Protein AF-A0A8D8LR93-F1 (afdb_monomer)

Structure (mmCIF, N/CA/C/O backbone):
data_AF-A0A8D8LR93-F1
#
_entry.id   AF-A0A8D8LR93-F1
#
loop_
_atom_site.group_PDB
_atom_site.id
_atom_site.type_symbol
_atom_site.label_atom_id
_atom_site.label_alt_id
_atom_site.label_comp_id
_atom_site.label_asym_id
_atom_site.label_entity_id
_atom_site.label_seq_id
_atom_site.pdbx_PDB_ins_code
_atom_site.Cartn_x
_atom_site.Cartn_y
_atom_site.Cartn_z
_atom_site.occupancy
_atom_site.B_iso_or_equiv
_atom_site.auth_seq_id
_atom_site.auth_comp_id
_atom_site.auth_asym_id
_atom_site.auth_atom_id
_atom_site.pdbx_PDB_model_num
ATOM 1 N N . LYS A 1 1 ? 0.379 -19.363 -16.516 1.00 36.34 1 LYS A N 1
ATOM 2 C CA . LYS A 1 1 ? 1.164 -18.806 -15.379 1.00 36.34 1 LYS A CA 1
ATOM 3 C C . LYS A 1 1 ? 1.778 -17.480 -15.840 1.00 36.34 1 LYS A C 1
ATOM 5 O O . LYS A 1 1 ? 2.860 -17.508 -16.392 1.00 36.34 1 LYS A O 1
ATOM 10 N N . ASN A 1 2 ? 1.104 -16.335 -15.688 1.00 34.84 2 ASN A N 1
ATOM 11 C CA . ASN A 1 2 ? 1.728 -15.045 -16.016 1.00 34.84 2 ASN A CA 1
ATOM 12 C C . ASN A 1 2 ? 1.715 -14.163 -14.771 1.00 34.84 2 ASN A C 1
ATOM 14 O O . ASN A 1 2 ? 0.734 -13.506 -14.443 1.00 34.84 2 ASN A O 1
ATOM 18 N N . SER A 1 3 ? 2.779 -14.277 -13.986 1.00 40.44 3 SER A N 1
ATOM 19 C CA . SER A 1 3 ? 2.974 -13.502 -12.768 1.00 40.44 3 SER A CA 1
ATOM 20 C C . SER A 1 3 ? 4.314 -12.801 -12.912 1.00 40.44 3 SER A C 1
ATOM 22 O O . SER A 1 3 ? 5.272 -13.151 -12.231 1.00 40.44 3 SER A O 1
ATOM 24 N N . VAL A 1 4 ? 4.384 -11.858 -13.853 1.00 47.53 4 VAL A N 1
ATOM 25 C CA . VAL A 1 4 ? 5.566 -11.021 -14.050 1.00 47.53 4 VAL A CA 1
ATOM 26 C C . VAL A 1 4 ? 5.677 -10.121 -12.821 1.00 47.53 4 VAL A C 1
ATOM 28 O O . VAL A 1 4 ? 4.959 -9.129 -12.698 1.00 47.53 4 VAL A O 1
ATOM 31 N N . LYS A 1 5 ? 6.528 -10.503 -11.863 1.00 53.22 5 LYS A N 1
ATOM 32 C CA . LYS A 1 5 ? 6.974 -9.595 -10.804 1.00 53.22 5 LYS A CA 1
ATOM 33 C C . LYS A 1 5 ? 7.738 -8.474 -11.504 1.00 53.22 5 LYS A C 1
ATOM 35 O O . LYS A 1 5 ? 8.877 -8.677 -11.901 1.00 53.22 5 LYS A O 1
ATOM 40 N N . GLN A 1 6 ? 7.098 -7.328 -11.701 1.00 61.91 6 GLN A N 1
ATOM 41 C CA . GLN A 1 6 ? 7.791 -6.130 -12.159 1.00 61.91 6 GLN A CA 1
ATOM 42 C C . GLN A 1 6 ? 8.061 -5.224 -10.964 1.00 61.91 6 GLN A C 1
ATOM 44 O O . GLN A 1 6 ? 7.173 -5.003 -10.132 1.00 61.91 6 GLN A O 1
ATOM 49 N N . VAL A 1 7 ? 9.295 -4.727 -10.903 1.00 63.25 7 VAL A N 1
ATOM 50 C CA . VAL A 1 7 ? 9.712 -3.639 -10.021 1.00 63.25 7 VAL A CA 1
ATOM 51 C C . VAL A 1 7 ? 9.865 -2.403 -10.895 1.00 63.25 7 VAL A C 1
ATOM 53 O O . VAL A 1 7 ? 10.590 -2.442 -11.885 1.00 63.25 7 VAL A O 1
ATOM 56 N N . LYS A 1 8 ? 9.150 -1.323 -10.571 1.00 66.44 8 LYS A N 1
ATOM 57 C CA . LYS A 1 8 ? 9.207 -0.070 -11.338 1.00 66.44 8 LYS A CA 1
ATOM 58 C C . LYS A 1 8 ? 9.495 1.110 -10.419 1.00 66.44 8 LYS A C 1
ATOM 60 O O . LYS A 1 8 ? 8.866 1.247 -9.367 1.00 66.44 8 LYS A O 1
ATOM 65 N N . TYR A 1 9 ? 10.390 1.973 -10.887 1.00 73.38 9 TYR A N 1
ATOM 66 C CA . TYR A 1 9 ? 10.708 3.268 -10.300 1.00 73.38 9 TYR A CA 1
ATOM 67 C C . TYR A 1 9 ? 10.239 4.360 -11.256 1.00 73.38 9 TYR A C 1
ATOM 69 O O . TYR A 1 9 ? 10.541 4.328 -12.447 1.00 73.38 9 TYR A O 1
ATOM 77 N N . SER A 1 10 ? 9.446 5.304 -10.761 1.00 74.38 10 SER A N 1
ATOM 78 C CA . SER A 1 10 ? 9.031 6.469 -11.544 1.00 74.38 10 SER A CA 1
ATOM 79 C C . SER A 1 10 ? 8.648 7.612 -10.608 1.00 74.38 10 SER A C 1
ATOM 81 O O . SER A 1 10 ? 8.107 7.339 -9.540 1.00 74.38 10 SER A O 1
ATOM 83 N N . PRO A 1 11 ? 8.854 8.889 -10.969 1.00 73.94 11 PRO A N 1
ATOM 84 C CA . PRO A 1 11 ? 8.382 10.007 -10.153 1.00 73.94 11 PRO A CA 1
ATOM 85 C C . PRO A 1 11 ? 6.860 9.972 -9.942 1.00 73.94 11 PRO A C 1
ATOM 87 O O . PRO A 1 11 ? 6.369 10.231 -8.842 1.00 73.94 11 PRO A O 1
ATOM 90 N N . ARG A 1 12 ? 6.104 9.582 -10.975 1.00 74.31 12 ARG A N 1
ATOM 91 C CA . ARG A 1 12 ? 4.643 9.486 -10.936 1.00 74.31 12 ARG A CA 1
ATOM 92 C C . ARG A 1 12 ? 4.181 8.253 -11.695 1.00 74.31 12 ARG A C 1
ATOM 94 O O . ARG A 1 12 ? 4.507 8.096 -12.865 1.00 74.31 12 ARG A O 1
ATOM 101 N N . ASP A 1 13 ? 3.376 7.411 -11.058 1.00 73.19 13 ASP A N 1
ATOM 102 C CA . ASP A 1 13 ? 2.850 6.204 -11.701 1.00 73.19 13 ASP A CA 1
ATOM 103 C C . ASP A 1 13 ? 1.322 6.165 -11.587 1.00 73.19 13 ASP A C 1
ATOM 105 O O . ASP A 1 13 ? 0.737 6.240 -10.502 1.00 73.19 13 ASP A O 1
ATOM 109 N N . THR A 1 14 ? 0.667 6.079 -12.745 1.00 74.88 14 THR A N 1
ATOM 110 C CA . THR A 1 14 ? -0.788 5.943 -12.860 1.00 74.88 14 THR A CA 1
ATOM 111 C C . THR A 1 14 ? -1.084 4.642 -13.565 1.00 74.88 14 THR A C 1
ATOM 113 O O . THR A 1 14 ? -0.603 4.436 -14.676 1.00 74.88 14 THR A O 1
ATOM 116 N N . ARG A 1 15 ? -1.875 3.760 -12.945 1.00 66.31 15 ARG A N 1
ATOM 117 C CA . ARG A 1 15 ? -2.244 2.493 -13.588 1.00 66.31 15 ARG A CA 1
ATOM 118 C C . ARG A 1 15 ? -3.678 2.064 -13.336 1.00 66.31 15 ARG A C 1
ATOM 120 O O . ARG A 1 15 ? -4.286 2.393 -12.315 1.00 66.31 15 ARG A O 1
ATOM 127 N N . GLN A 1 16 ? -4.177 1.274 -14.277 1.00 68.38 16 GLN A N 1
ATOM 128 C CA . GLN A 1 16 ? -5.475 0.616 -14.225 1.00 68.38 16 GLN A CA 1
ATOM 129 C C . GLN A 1 16 ? -5.271 -0.906 -14.278 1.00 68.38 16 GLN A C 1
ATOM 131 O O . GLN A 1 16 ? -4.317 -1.372 -14.897 1.00 68.38 16 GLN A O 1
ATOM 136 N N . ASN A 1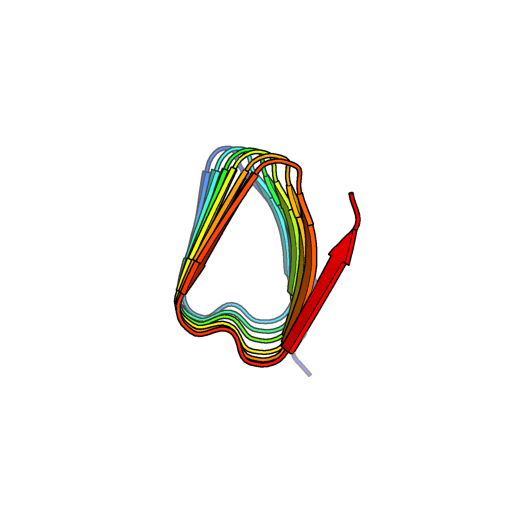 17 ? -6.139 -1.671 -13.613 1.00 67.56 17 ASN A N 1
ATOM 137 C CA . ASN A 1 17 ? -6.242 -3.136 -13.732 1.00 67.56 17 ASN A CA 1
ATOM 138 C C . ASN A 1 17 ? -4.919 -3.895 -13.500 1.00 67.56 17 ASN A C 1
ATOM 140 O O . ASN A 1 17 ? -4.473 -4.690 -14.322 1.00 67.56 17 ASN A O 1
ATOM 144 N N . CYS A 1 18 ? -4.266 -3.649 -12.363 1.00 63.78 18 CYS A N 1
ATOM 145 C CA . CYS A 1 18 ? -2.951 -4.228 -12.066 1.00 63.78 18 CYS A CA 1
ATOM 146 C C . CYS A 1 18 ? -3.020 -5.445 -11.136 1.00 63.78 18 CYS A C 1
ATOM 148 O O . CYS A 1 18 ? -3.629 -5.393 -10.063 1.00 63.78 18 CYS A O 1
ATOM 150 N N . VAL A 1 19 ? -2.278 -6.499 -11.481 1.00 63.88 19 VAL A N 1
ATOM 151 C CA . VAL A 1 19 ? -2.174 -7.739 -10.700 1.00 63.88 19 VAL A CA 1
ATOM 152 C C . VAL A 1 19 ? -0.705 -7.989 -10.340 1.00 63.88 19 VAL A C 1
ATOM 154 O O . VAL A 1 19 ? 0.123 -8.087 -11.236 1.00 63.88 19 VAL A O 1
ATOM 157 N N . LYS A 1 20 ? -0.387 -8.108 -9.039 1.00 64.50 20 LYS A N 1
ATOM 158 C CA . LYS A 1 20 ? 0.941 -8.503 -8.505 1.00 64.50 20 LYS A CA 1
ATOM 159 C C . LYS A 1 20 ? 2.134 -7.650 -8.966 1.00 64.50 20 LYS A C 1
ATOM 161 O O . LYS A 1 20 ? 2.836 -8.001 -9.907 1.00 64.50 20 LYS A O 1
ATOM 166 N N . GLN A 1 21 ? 2.409 -6.564 -8.245 1.00 68.62 21 GLN A N 1
ATOM 167 C CA . GLN A 1 21 ? 3.508 -5.627 -8.534 1.00 68.62 21 GLN A CA 1
ATOM 168 C C . GLN A 1 21 ? 4.178 -5.139 -7.239 1.00 68.62 21 GLN A C 1
ATOM 170 O O . GLN A 1 21 ? 3.532 -5.134 -6.184 1.00 68.62 21 GLN A O 1
ATOM 175 N N . VAL A 1 22 ? 5.438 -4.702 -7.343 1.00 69.81 22 VAL A N 1
ATOM 176 C CA . VAL A 1 22 ? 6.142 -3.930 -6.304 1.00 69.81 22 VAL A CA 1
ATOM 177 C C . VAL A 1 22 ? 6.634 -2.627 -6.913 1.00 69.81 22 VAL A C 1
ATOM 179 O O . VAL A 1 22 ? 7.253 -2.642 -7.972 1.00 69.81 22 VAL A O 1
ATOM 182 N N . GLU A 1 23 ? 6.336 -1.485 -6.297 1.00 68.62 23 GLU A N 1
ATOM 183 C CA . GLU A 1 23 ? 6.635 -0.195 -6.92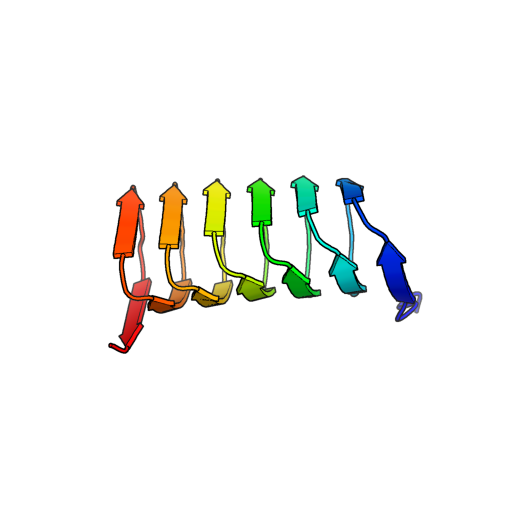7 1.00 68.62 23 GLU A CA 1
ATOM 184 C C . GLU A 1 23 ? 7.007 0.903 -5.952 1.00 68.62 23 GLU A C 1
ATOM 186 O O . GLU A 1 23 ? 6.455 1.015 -4.852 1.00 68.62 23 GLU A O 1
ATOM 191 N N . TYR A 1 24 ? 7.853 1.789 -6.468 1.00 75.62 24 TYR A N 1
ATOM 192 C CA . TYR A 1 24 ? 8.372 2.954 -5.782 1.00 75.62 24 TYR A CA 1
ATOM 193 C C . TYR A 1 24 ? 8.086 4.186 -6.644 1.00 75.62 24 TYR A C 1
ATOM 195 O O . TYR A 1 24 ? 8.501 4.260 -7.803 1.00 75.62 24 TYR A O 1
ATOM 203 N N . SER A 1 25 ? 7.332 5.144 -6.105 1.00 73.50 25 SER A N 1
ATOM 204 C CA . SER A 1 25 ? 7.132 6.438 -6.767 1.00 73.50 25 SER A CA 1
ATOM 205 C C . SER A 1 25 ? 6.949 7.565 -5.766 1.00 73.50 25 SER A C 1
ATOM 207 O O . SER A 1 25 ? 6.620 7.318 -4.610 1.00 73.50 25 SER A O 1
ATOM 209 N N . GLN A 1 26 ? 7.123 8.818 -6.191 1.00 76.25 26 GLN A N 1
ATOM 210 C CA . GLN A 1 26 ? 6.766 9.947 -5.328 1.00 76.25 26 GLN A CA 1
ATOM 211 C C . GLN A 1 26 ? 5.240 10.092 -5.203 1.00 76.25 26 GLN A C 1
ATOM 213 O O . GLN A 1 26 ? 4.720 10.469 -4.147 1.00 76.25 26 GLN A O 1
ATOM 218 N N . ARG A 1 27 ? 4.511 9.765 -6.279 1.00 74.75 27 ARG A N 1
ATOM 219 C CA . ARG A 1 27 ? 3.049 9.815 -6.328 1.00 74.75 27 ARG A CA 1
ATOM 220 C C . ARG A 1 27 ? 2.450 8.649 -7.112 1.00 74.75 27 ARG A C 1
ATOM 222 O O . ARG A 1 27 ? 2.664 8.535 -8.320 1.00 74.75 27 ARG A O 1
ATOM 229 N N . HIS A 1 28 ? 1.575 7.894 -6.450 1.00 74.25 28 HIS A N 1
ATOM 230 C CA . HIS A 1 28 ? 0.796 6.812 -7.055 1.00 74.25 28 HIS A CA 1
ATOM 231 C C . HIS A 1 28 ? -0.684 7.174 -7.210 1.00 74.25 28 HIS A C 1
ATOM 233 O O . HIS A 1 28 ? -1.311 7.761 -6.325 1.00 74.25 28 HIS A O 1
ATOM 239 N N . THR A 1 29 ? -1.277 6.801 -8.346 1.00 75.81 29 THR A N 1
ATOM 240 C CA . THR A 1 29 ? -2.735 6.838 -8.540 1.00 75.81 29 THR A CA 1
ATOM 241 C C . THR A 1 29 ? -3.221 5.571 -9.231 1.00 75.81 29 THR A C 1
ATOM 243 O O . THR A 1 29 ? -2.714 5.217 -10.295 1.00 75.81 29 THR A O 1
ATOM 246 N N . ARG A 1 30 ? -4.196 4.856 -8.647 1.00 67.94 30 ARG A N 1
ATOM 247 C CA . ARG A 1 30 ? -4.691 3.595 -9.237 1.00 67.94 30 ARG A CA 1
ATOM 248 C C . ARG A 1 30 ? -6.177 3.344 -9.146 1.00 67.94 30 ARG A C 1
ATOM 250 O O . ARG A 1 30 ? -6.831 3.695 -8.168 1.00 67.94 30 ARG A O 1
ATOM 257 N N . LYS A 1 31 ? -6.656 2.607 -10.147 1.00 69.38 31 LYS A N 1
ATOM 258 C CA . LYS A 1 31 ? -7.998 2.026 -10.206 1.00 69.38 31 LYS A CA 1
ATOM 259 C C . LYS A 1 31 ? -7.888 0.514 -10.409 1.00 69.38 31 LYS A C 1
ATOM 261 O O . LYS A 1 31 ? -7.115 0.083 -11.262 1.00 69.38 31 LYS A O 1
ATOM 266 N N . ASN A 1 32 ? -8.651 -0.266 -9.642 1.00 67.38 32 ASN A N 1
ATOM 267 C CA . ASN A 1 32 ? -8.786 -1.725 -9.760 1.00 67.38 32 ASN A CA 1
ATOM 268 C C . ASN A 1 32 ? -7.441 -2.472 -9.633 1.00 67.38 32 ASN A C 1
ATOM 270 O O . ASN A 1 32 ? -6.730 -2.701 -10.611 1.00 67.38 32 ASN A O 1
ATOM 274 N N . SER A 1 33 ? -7.039 -2.836 -8.412 1.00 65.19 33 SER A N 1
ATOM 275 C CA . SER A 1 33 ? -5.750 -3.513 -8.168 1.00 65.19 33 SER A CA 1
ATOM 276 C C . SER A 1 33 ? -5.861 -4.727 -7.245 1.00 65.19 33 SER A C 1
ATOM 278 O O . SER A 1 33 ? -6.587 -4.701 -6.250 1.00 65.19 33 SER A O 1
ATOM 280 N N . VAL A 1 34 ? -5.085 -5.777 -7.547 1.00 64.50 34 VAL A N 1
ATOM 281 C CA . VAL A 1 34 ? -5.083 -7.059 -6.819 1.00 64.50 34 VAL A CA 1
ATOM 282 C C . VAL A 1 34 ? -3.658 -7.441 -6.385 1.00 64.50 34 VAL A C 1
ATOM 284 O O . VAL A 1 34 ? -2.777 -7.585 -7.233 1.00 64.50 34 VAL A O 1
ATOM 287 N N . LYS A 1 35 ? -3.442 -7.642 -5.070 1.00 65.69 35 LYS A N 1
ATOM 288 C CA . LYS A 1 35 ? -2.183 -8.093 -4.419 1.00 65.69 35 LYS A CA 1
ATOM 289 C C . LYS A 1 35 ? -0.930 -7.270 -4.757 1.00 65.69 35 LYS A C 1
ATOM 291 O O . LYS A 1 35 ? -0.237 -7.631 -5.697 1.00 65.69 35 LYS A O 1
ATOM 296 N N . GLN A 1 36 ? -0.589 -6.215 -4.008 1.00 69.06 36 GLN A N 1
ATOM 297 C CA . GLN A 1 36 ? 0.656 -5.446 -4.245 1.00 69.06 36 GLN A CA 1
ATOM 298 C C . GLN A 1 36 ? 1.314 -4.921 -2.958 1.00 69.06 36 GLN A C 1
ATOM 300 O O . GLN A 1 36 ? 0.659 -4.846 -1.915 1.00 69.06 36 GLN A O 1
ATOM 305 N N . VAL A 1 37 ? 2.605 -4.577 -3.070 1.00 70.06 37 VAL A N 1
ATOM 306 C CA . VAL A 1 37 ? 3.431 -3.945 -2.022 1.00 70.06 37 VAL A CA 1
ATOM 307 C C . VAL A 1 37 ? 4.030 -2.657 -2.569 1.00 70.06 37 VAL A C 1
ATOM 309 O O . VAL A 1 37 ? 4.589 -2.677 -3.666 1.00 70.06 37 VAL A O 1
ATOM 312 N N . LYS A 1 38 ? 3.906 -1.536 -1.854 1.00 69.19 38 LYS A N 1
ATOM 313 C CA . LYS A 1 38 ? 4.305 -0.236 -2.408 1.00 69.19 38 LYS A CA 1
ATOM 314 C C . LYS A 1 38 ? 4.808 0.780 -1.401 1.00 69.19 38 LYS A C 1
ATOM 316 O O . LYS A 1 38 ? 4.400 0.780 -0.241 1.00 69.19 38 LYS A O 1
ATOM 321 N N . TYR A 1 39 ? 5.608 1.697 -1.940 1.00 75.75 39 TYR A N 1
ATOM 322 C CA . TYR A 1 39 ? 6.222 2.798 -1.217 1.00 75.75 39 TYR A CA 1
ATOM 323 C C . TYR A 1 39 ? 6.036 4.102 -2.003 1.00 75.75 39 TYR A C 1
ATOM 325 O O . TYR A 1 39 ? 6.523 4.233 -3.130 1.00 75.75 39 TYR A O 1
ATOM 333 N N . SER A 1 40 ? 5.312 5.064 -1.424 1.00 75.31 40 SER A N 1
ATOM 334 C CA . SER A 1 40 ? 5.223 6.420 -1.983 1.00 75.31 40 SER A CA 1
ATOM 335 C C . SER A 1 40 ? 4.806 7.477 -0.968 1.00 75.31 40 SER A C 1
ATOM 337 O O . SER A 1 40 ? 3.842 7.247 -0.250 1.00 75.31 40 SER A O 1
ATOM 339 N N . PRO A 1 41 ? 5.396 8.684 -0.971 1.00 76.94 41 PRO A N 1
ATOM 340 C CA . PRO A 1 41 ? 4.936 9.820 -0.172 1.00 76.94 41 PRO A CA 1
ATOM 341 C C . PRO A 1 41 ? 3.432 10.114 -0.300 1.00 76.94 41 PRO A C 1
ATOM 343 O O . PRO A 1 41 ? 2.777 10.370 0.711 1.00 76.94 41 PRO A O 1
ATOM 346 N N . ARG A 1 42 ? 2.860 10.044 -1.512 1.00 76.44 42 ARG A N 1
ATOM 347 C CA . ARG A 1 42 ? 1.414 10.208 -1.751 1.00 76.44 42 ARG A CA 1
ATOM 348 C C . ARG A 1 42 ? 0.821 9.063 -2.562 1.00 76.44 42 ARG A C 1
ATOM 350 O O . ARG A 1 42 ? 1.2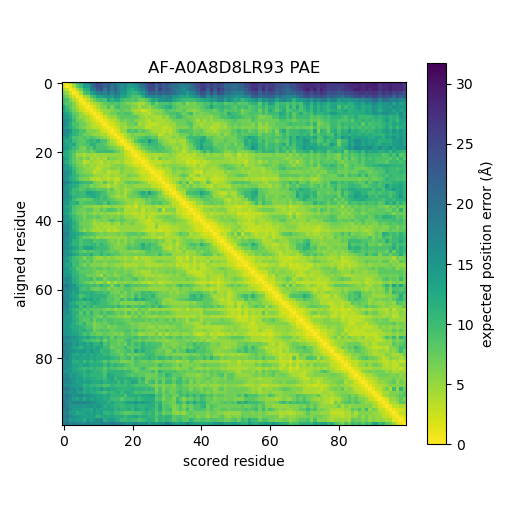51 8.830 -3.690 1.00 76.44 42 ARG A O 1
ATOM 357 N N . ASP A 1 43 ? -0.260 8.473 -2.059 1.00 76.31 43 ASP A N 1
ATOM 358 C CA . ASP A 1 43 ? -1.034 7.461 -2.787 1.00 76.31 43 ASP A CA 1
ATOM 359 C C . ASP A 1 43 ? -2.537 7.759 -2.802 1.00 76.31 43 ASP A C 1
ATOM 361 O O . ASP A 1 43 ? -3.126 8.219 -1.821 1.00 76.31 43 ASP A O 1
ATOM 365 N N . THR A 1 44 ? -3.176 7.503 -3.943 1.00 78.00 44 THR A N 1
ATOM 366 C CA . THR A 1 44 ? -4.628 7.633 -4.111 1.00 78.00 44 THR A CA 1
ATOM 367 C C . THR A 1 44 ? -5.185 6.453 -4.889 1.00 78.00 44 THR A C 1
ATOM 369 O O . THR A 1 44 ? -4.749 6.202 -6.016 1.00 78.00 44 THR A O 1
ATOM 372 N N . ARG A 1 45 ? -6.167 5.728 -4.328 1.00 68.31 45 ARG A N 1
ATOM 373 C CA . ARG A 1 45 ? -6.717 4.539 -5.005 1.00 68.31 45 ARG A CA 1
ATOM 374 C C . ARG A 1 45 ? -8.207 4.308 -4.880 1.00 68.31 45 ARG A C 1
ATOM 376 O O . ARG A 1 45 ? -8.857 4.707 -3.918 1.00 68.31 45 ARG A O 1
ATOM 383 N N . GLN A 1 46 ? -8.697 3.549 -5.853 1.00 73.12 46 GLN A N 1
ATOM 384 C CA . GLN A 1 46 ? -10.065 3.071 -5.945 1.00 73.12 46 GLN A CA 1
ATOM 385 C C . GLN A 1 46 ? -10.088 1.561 -6.229 1.00 73.12 46 GLN A C 1
ATOM 387 O O . GLN A 1 46 ? -9.339 1.088 -7.087 1.00 73.12 46 GLN A O 1
ATOM 392 N N . ASN A 1 47 ? -10.956 0.821 -5.531 1.00 72.75 47 ASN A N 1
ATOM 393 C CA . ASN A 1 47 ? -11.236 -0.609 -5.732 1.00 72.75 47 ASN A CA 1
ATOM 394 C C . ASN A 1 47 ? -9.984 -1.505 -5.604 1.00 72.75 47 ASN A C 1
ATOM 396 O O . ASN A 1 47 ? -9.384 -1.930 -6.594 1.00 72.75 47 ASN A O 1
ATOM 400 N N . CYS A 1 48 ? -9.555 -1.790 -4.371 1.00 67.06 48 CYS A N 1
ATOM 401 C CA . CYS A 1 48 ? -8.327 -2.554 -4.103 1.00 67.06 48 CYS A CA 1
ATOM 402 C C . CYS A 1 48 ? -8.563 -3.832 -3.280 1.00 67.06 48 CYS A C 1
ATOM 404 O O . CYS A 1 48 ? -9.211 -3.817 -2.230 1.00 67.06 48 CYS A O 1
ATOM 406 N N . VAL A 1 49 ? -7.936 -4.937 -3.700 1.00 66.25 49 VAL A N 1
ATOM 407 C CA . VAL A 1 49 ? -8.033 -6.252 -3.045 1.00 66.25 49 VAL A CA 1
ATOM 408 C C . VAL A 1 49 ? -6.642 -6.736 -2.618 1.00 66.25 49 VAL A C 1
ATOM 410 O O . VAL A 1 49 ? -5.796 -7.000 -3.472 1.00 66.25 49 VAL A O 1
ATOM 413 N N . LYS A 1 50 ? -6.421 -6.892 -1.298 1.00 69.00 50 LYS A N 1
ATOM 414 C CA . LYS A 1 50 ? -5.178 -7.383 -0.647 1.00 69.00 50 LYS A CA 1
ATOM 415 C C . LYS A 1 50 ? -3.945 -6.513 -0.932 1.00 69.00 50 LYS A C 1
ATOM 417 O O . LYS A 1 50 ? -3.384 -6.619 -2.013 1.00 69.00 50 LYS A O 1
ATOM 422 N N . GLN A 1 51 ? -3.510 -5.661 -0.003 1.00 70.56 51 GLN A N 1
ATOM 423 C CA . GLN A 1 51 ? -2.379 -4.736 -0.228 1.00 70.56 51 GLN A CA 1
ATOM 424 C C . GLN A 1 51 ? -1.544 -4.501 1.041 1.00 70.56 51 GLN A C 1
ATOM 426 O O . GLN A 1 51 ? -2.107 -4.523 2.135 1.00 70.56 51 GLN A O 1
ATOM 431 N N . VAL A 1 52 ? -0.244 -4.232 0.866 1.00 73.56 52 VAL A N 1
ATOM 432 C CA . VAL A 1 52 ? 0.663 -3.711 1.908 1.00 73.56 52 VAL A CA 1
ATOM 433 C C . VAL A 1 52 ? 1.255 -2.389 1.434 1.00 73.56 52 VAL A C 1
ATOM 435 O O . VAL A 1 52 ? 1.717 -2.302 0.294 1.00 73.56 52 VAL A O 1
ATOM 438 N N . GLU A 1 53 ? 1.233 -1.354 2.273 1.00 70.31 53 GLU A N 1
ATOM 439 C CA . GLU A 1 53 ? 1.674 -0.031 1.835 1.00 70.31 53 GLU A CA 1
ATOM 440 C C . GLU A 1 53 ? 2.320 0.853 2.894 1.00 70.31 53 GLU A C 1
ATOM 442 O O . GLU A 1 53 ? 1.891 0.895 4.045 1.00 70.31 53 GLU A O 1
ATOM 447 N N . TYR A 1 54 ? 3.287 1.637 2.418 1.00 78.69 54 TYR A N 1
ATOM 448 C CA . TYR A 1 54 ? 4.013 2.653 3.155 1.00 78.69 54 TYR A CA 1
ATOM 449 C C . TYR A 1 54 ? 3.897 3.999 2.426 1.00 78.69 54 TYR A C 1
ATOM 451 O O . TYR A 1 54 ? 4.368 4.154 1.293 1.00 78.69 54 TYR A O 1
ATOM 459 N N . SER A 1 55 ? 3.256 4.982 3.063 1.00 75.06 55 SER A N 1
ATOM 460 C CA . SER A 1 55 ? 3.069 6.319 2.483 1.00 75.06 55 SER A CA 1
ATOM 461 C C . SER A 1 55 ? 3.005 7.417 3.531 1.00 75.06 55 SER A C 1
ATOM 463 O O . SER A 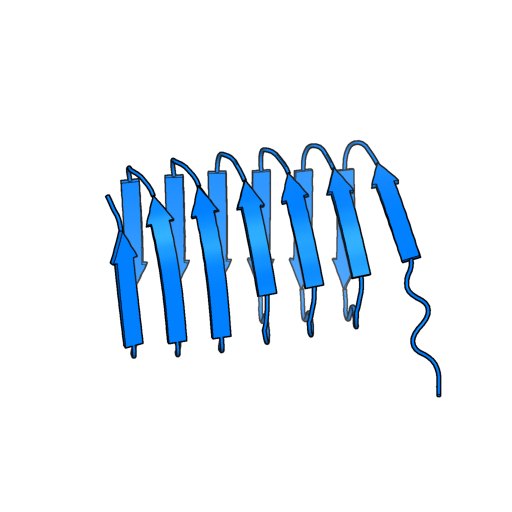1 55 ? 2.579 7.144 4.639 1.00 75.06 55 SER A O 1
ATOM 465 N N . GLN A 1 56 ? 3.329 8.671 3.200 1.00 78.88 56 GLN A N 1
ATOM 466 C CA . GLN A 1 56 ? 3.125 9.776 4.152 1.00 78.88 56 GLN A CA 1
ATOM 467 C C . GLN A 1 56 ? 1.661 10.236 4.216 1.00 78.88 56 GLN A C 1
ATOM 469 O O . GLN A 1 56 ? 1.138 10.584 5.277 1.00 78.88 56 GLN A O 1
ATOM 474 N N . ARG A 1 57 ? 1.004 10.271 3.053 1.00 77.31 57 ARG A N 1
ATOM 475 C CA . ARG A 1 57 ? -0.397 10.659 2.907 1.00 77.31 57 ARG A CA 1
ATOM 476 C C . ARG A 1 57 ? -1.107 9.733 1.949 1.00 77.31 57 ARG A C 1
ATOM 478 O O . ARG A 1 57 ? -0.592 9.401 0.881 1.00 77.31 57 ARG A O 1
ATOM 485 N N . HIS A 1 58 ? -2.352 9.445 2.289 1.00 74.38 58 HIS A N 1
ATOM 486 C CA . HIS A 1 58 ? -3.110 8.471 1.551 1.00 74.38 58 HIS A CA 1
ATOM 487 C C . HIS A 1 58 ? -4.600 8.776 1.476 1.00 74.38 58 HIS A C 1
ATOM 489 O O . HIS A 1 58 ? -5.176 9.370 2.386 1.00 74.38 58 HIS A O 1
ATOM 495 N N . THR A 1 59 ? -5.217 8.357 0.375 1.00 78.12 59 THR A N 1
ATOM 496 C CA . THR A 1 59 ? -6.661 8.471 0.174 1.00 78.12 59 THR A CA 1
ATOM 497 C C . THR A 1 59 ? -7.200 7.251 -0.563 1.00 78.12 59 THR A C 1
ATOM 499 O O . THR A 1 59 ? -6.707 6.915 -1.645 1.00 78.12 59 THR A O 1
ATOM 502 N N . ARG A 1 60 ? -8.231 6.589 -0.019 1.00 69.62 60 ARG A N 1
ATOM 503 C CA . ARG A 1 60 ? -8.813 5.389 -0.645 1.00 69.62 60 ARG A CA 1
ATOM 504 C C . ARG A 1 60 ? -10.329 5.287 -0.617 1.00 69.62 60 ARG A C 1
ATOM 506 O O . ARG A 1 60 ? -10.981 5.690 0.338 1.00 69.62 60 ARG A O 1
ATOM 513 N N . LYS A 1 61 ? -10.853 4.636 -1.661 1.00 74.44 61 LYS A N 1
ATOM 514 C CA . LYS A 1 61 ? -12.255 4.221 -1.792 1.00 74.44 61 LYS A CA 1
ATOM 515 C C . LYS A 1 61 ? -12.351 2.732 -2.143 1.00 74.44 61 LYS A C 1
ATOM 517 O O . LYS A 1 61 ? -11.662 2.286 -3.062 1.00 74.44 61 LYS A O 1
ATOM 522 N N . ASN A 1 62 ? -13.220 1.993 -1.451 1.00 73.44 62 ASN A N 1
ATOM 523 C CA . ASN A 1 62 ? -13.570 0.583 -1.681 1.00 73.44 62 ASN A CA 1
ATOM 524 C C . ASN A 1 62 ? -12.374 -0.389 -1.563 1.00 73.44 62 ASN A C 1
ATOM 526 O O . ASN A 1 62 ? -11.636 -0.624 -2.526 1.00 73.44 62 ASN A O 1
ATOM 530 N N . SER A 1 63 ? -12.156 -0.965 -0.376 1.00 70.38 63 SER A N 1
ATOM 531 C CA . SER A 1 63 ? -10.999 -1.834 -0.084 1.00 70.38 63 SER A CA 1
ATOM 532 C C . SER A 1 63 ? -11.348 -3.068 0.759 1.00 70.38 63 SER A C 1
ATOM 534 O O . SER A 1 63 ? -12.073 -2.969 1.737 1.00 70.38 63 SER A O 1
ATOM 536 N N . VAL A 1 64 ? -10.801 -4.248 0.42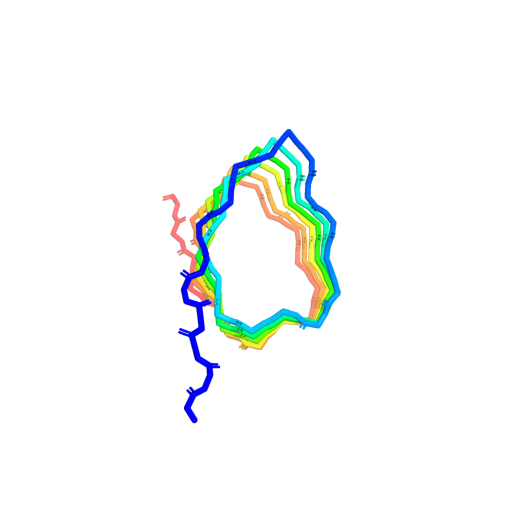9 1.00 67.81 64 VAL A N 1
ATOM 537 C CA . VAL A 1 64 ? -11.258 -5.515 1.059 1.00 67.81 64 VAL A CA 1
ATOM 538 C C . VAL A 1 64 ? -10.328 -6.071 2.154 1.00 67.81 64 VAL A C 1
ATOM 540 O O . VAL A 1 64 ? -10.818 -6.569 3.162 1.00 67.81 64 VAL A O 1
ATOM 543 N N . LYS A 1 65 ? -8.997 -6.023 1.990 1.00 71.06 65 LYS A N 1
ATOM 544 C CA . LYS A 1 65 ? -8.002 -6.553 2.960 1.00 71.06 65 LYS A CA 1
ATOM 545 C C . LYS A 1 65 ? -6.695 -5.772 2.860 1.00 71.06 65 LYS A C 1
ATOM 547 O O . LYS A 1 65 ? -6.130 -5.783 1.765 1.00 71.06 65 LYS A O 1
ATOM 552 N N . GLN A 1 66 ? -6.216 -5.105 3.914 1.00 69.56 66 GLN A N 1
ATOM 553 C CA . GLN A 1 66 ? -5.009 -4.257 3.823 1.00 69.56 66 GLN A CA 1
ATOM 554 C C . GLN A 1 66 ? -4.179 -4.177 5.113 1.00 69.56 66 GLN A C 1
ATOM 556 O O . GLN A 1 66 ? -4.732 -4.279 6.204 1.00 69.56 66 GLN A O 1
ATOM 561 N N . VAL A 1 67 ? -2.868 -3.960 4.951 1.00 75.19 67 VAL A N 1
ATOM 562 C CA . VAL A 1 67 ? -1.918 -3.553 6.004 1.00 75.19 67 VAL A CA 1
ATOM 563 C C . VAL A 1 67 ? -1.265 -2.240 5.575 1.00 75.19 67 VAL A C 1
ATOM 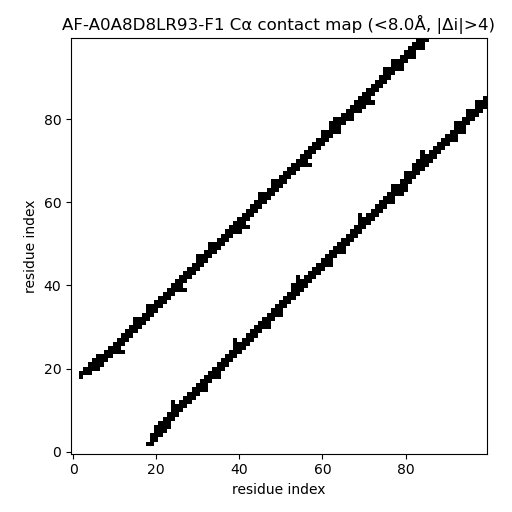565 O O . VAL A 1 67 ? -0.819 -2.138 4.427 1.00 75.19 67 VAL A O 1
ATOM 568 N N . LYS A 1 68 ? -1.218 -1.231 6.448 1.00 70.75 68 LYS A N 1
ATOM 569 C CA . LYS A 1 68 ? -0.718 0.091 6.061 1.00 70.75 68 LYS A CA 1
ATOM 570 C C . LYS A 1 68 ? 0.045 0.824 7.163 1.00 70.75 68 LYS A C 1
ATOM 572 O O . LYS A 1 68 ? -0.322 0.755 8.329 1.00 70.75 68 LYS A O 1
ATOM 577 N N . TYR A 1 69 ? 1.031 1.605 6.733 1.00 78.44 69 TYR A N 1
ATOM 578 C CA . TYR A 1 69 ? 1.836 2.501 7.552 1.00 78.44 69 TYR A CA 1
ATOM 579 C C . TYR A 1 69 ? 1.809 3.912 6.954 1.00 78.44 69 TYR A C 1
ATOM 581 O O . TYR A 1 69 ? 2.268 4.116 5.823 1.00 78.44 69 TYR A O 1
ATOM 589 N N . SER A 1 70 ? 1.220 4.881 7.667 1.00 75.75 70 SER A N 1
ATOM 590 C CA . SER A 1 70 ? 1.132 6.267 7.192 1.00 75.75 70 SER A CA 1
ATOM 591 C C . SER A 1 70 ? 0.748 7.279 8.268 1.00 75.75 70 SER A C 1
ATOM 593 O O . SER A 1 70 ? -0.295 7.115 8.880 1.00 75.75 70 SER A O 1
ATOM 595 N N . PRO A 1 71 ? 1.453 8.415 8.407 1.00 77.25 71 PRO A N 1
ATOM 596 C CA . PRO A 1 71 ? 1.074 9.495 9.318 1.00 77.25 71 PRO A CA 1
ATOM 597 C C . PRO A 1 71 ? -0.334 10.062 9.091 1.00 77.25 71 PRO A C 1
ATOM 599 O O . PRO A 1 71 ? -0.992 10.435 10.057 1.00 77.25 71 PRO A O 1
ATOM 602 N N . ARG A 1 72 ? -0.797 10.160 7.831 1.00 77.56 72 ARG A N 1
ATOM 603 C CA . ARG A 1 72 ? -2.153 10.640 7.501 1.00 77.56 72 ARG A CA 1
ATOM 604 C C . ARG A 1 72 ? -2.908 9.706 6.567 1.00 77.56 72 ARG A C 1
ATOM 606 O O . ARG A 1 72 ? -2.409 9.398 5.479 1.00 77.56 72 ARG A O 1
ATOM 613 N N . ASP A 1 73 ? -4.132 9.348 6.933 1.00 74.88 73 ASP A N 1
ATOM 614 C CA . ASP A 1 73 ? -5.019 8.548 6.091 1.00 74.88 73 ASP A CA 1
ATOM 615 C C . ASP A 1 73 ? -6.455 9.084 6.002 1.00 74.88 73 ASP A C 1
ATOM 617 O O . ASP A 1 73 ? -6.961 9.759 6.893 1.00 74.88 73 ASP A O 1
ATOM 621 N N . THR A 1 74 ? -7.098 8.816 4.868 1.00 78.81 74 THR A N 1
ATOM 622 C CA . THR A 1 74 ? -8.505 9.094 4.599 1.00 78.81 74 THR A CA 1
ATOM 623 C C . THR A 1 74 ? -9.111 7.954 3.783 1.00 78.81 74 THR A C 1
ATOM 625 O O . THR A 1 74 ? -8.625 7.636 2.689 1.00 78.81 74 THR A O 1
ATOM 628 N N . ARG A 1 75 ? -10.188 7.336 4.280 1.00 70.69 75 ARG A N 1
ATOM 629 C CA . ARG A 1 75 ? -10.759 6.121 3.675 1.00 70.69 75 ARG A CA 1
ATOM 630 C C . ARG A 1 75 ? -12.283 6.068 3.668 1.00 70.69 75 ARG A C 1
ATOM 632 O O . ARG A 1 75 ? -12.946 6.551 4.581 1.00 70.69 75 ARG A O 1
ATOM 639 N N . GLN A 1 76 ? -12.817 5.380 2.659 1.00 75.19 76 GLN A N 1
ATOM 640 C CA . GLN A 1 76 ? -14.244 5.107 2.494 1.00 75.19 76 GLN A CA 1
ATOM 641 C C . GLN A 1 76 ? -14.483 3.655 2.038 1.00 75.19 76 GLN A C 1
ATOM 643 O O . GLN A 1 76 ? -13.851 3.204 1.077 1.00 75.19 76 GLN A O 1
ATOM 648 N N . ASN A 1 77 ? -15.423 2.957 2.686 1.00 76.56 77 ASN A N 1
ATOM 649 C CA . ASN A 1 77 ? -15.880 1.593 2.377 1.00 76.56 77 ASN A CA 1
ATOM 650 C C . ASN A 1 77 ? -14.757 0.532 2.445 1.00 76.56 77 ASN A C 1
ATOM 652 O O . ASN A 1 77 ? -14.270 0.051 1.414 1.00 76.56 77 ASN A O 1
ATOM 656 N N . CYS A 1 78 ? -14.340 0.146 3.656 1.00 71.31 78 CYS A N 1
ATOM 657 C CA . CYS A 1 78 ? -13.299 -0.871 3.869 1.00 71.31 78 CYS A CA 1
ATOM 658 C C . CYS A 1 78 ? -13.820 -2.096 4.639 1.00 71.31 78 CYS A C 1
ATOM 660 O O . CYS A 1 78 ? -14.594 -1.964 5.579 1.00 71.31 78 CYS A O 1
ATOM 662 N N . VAL A 1 79 ? -13.364 -3.305 4.294 1.00 71.25 79 VAL A N 1
ATOM 663 C CA . VAL A 1 79 ? -13.869 -4.540 4.934 1.00 71.25 79 VAL A CA 1
ATOM 664 C C . VAL A 1 79 ? -12.948 -5.064 6.040 1.00 71.25 79 VAL A C 1
ATOM 666 O O . VAL A 1 79 ? -13.434 -5.331 7.131 1.00 71.25 79 VAL A O 1
ATOM 669 N N . LYS A 1 80 ? -11.637 -5.221 5.796 1.00 72.75 80 LYS A N 1
ATOM 670 C CA . LYS A 1 80 ? -10.660 -5.669 6.813 1.00 72.75 80 LYS A CA 1
ATOM 671 C C . LYS A 1 80 ? -9.343 -4.906 6.706 1.00 72.75 80 LYS A C 1
ATOM 673 O O . LYS A 1 80 ? -8.753 -4.877 5.620 1.00 72.75 80 LYS A O 1
ATOM 678 N N . GLN A 1 81 ? -8.856 -4.343 7.810 1.00 68.38 81 GLN A N 1
ATOM 679 C CA . GLN A 1 81 ? -7.635 -3.532 7.791 1.00 68.38 81 GLN A CA 1
ATOM 680 C C . GLN A 1 81 ? -6.795 -3.603 9.074 1.00 68.38 81 GLN A C 1
ATOM 682 O O . GLN A 1 81 ? -7.334 -3.725 10.170 1.00 68.38 81 GLN A O 1
ATOM 687 N N . VAL A 1 82 ? -5.477 -3.493 8.892 1.00 76.38 82 VAL A N 1
ATOM 688 C CA . VAL A 1 82 ? -4.470 -3.270 9.937 1.00 76.38 82 VAL A CA 1
ATOM 689 C C . VAL A 1 82 ? -3.718 -1.983 9.611 1.00 76.38 82 VAL A C 1
ATOM 691 O O . VAL A 1 82 ? -3.265 -1.814 8.474 1.00 76.38 82 VAL A O 1
ATOM 694 N N . GLU A 1 83 ? -3.584 -1.082 10.577 1.00 72.75 83 GLU A N 1
ATOM 695 C CA . GLU A 1 83 ? -2.991 0.231 10.342 1.00 72.75 83 GLU A CA 1
ATOM 696 C C . GLU A 1 83 ? -2.126 0.752 11.484 1.00 72.75 83 GLU A C 1
ATOM 698 O O . GLU A 1 83 ? -2.411 0.526 12.656 1.00 72.75 83 GLU A O 1
ATOM 703 N N . TYR A 1 84 ? -1.107 1.508 11.075 1.00 79.50 84 TYR A N 1
ATOM 704 C CA . TYR A 1 84 ? -0.232 2.321 11.902 1.00 79.50 84 TYR A CA 1
ATOM 705 C C . TYR A 1 84 ? -0.284 3.763 11.367 1.00 79.50 84 TYR A C 1
ATOM 707 O O . TYR A 1 84 ? 0.299 4.060 10.311 1.00 79.50 84 TYR A O 1
ATOM 715 N N . SER A 1 85 ? -1.031 4.645 12.041 1.00 73.25 85 SER A N 1
ATOM 716 C CA . SER A 1 85 ? -1.228 6.037 11.613 1.00 73.25 85 SER A CA 1
ATOM 717 C C . SER A 1 85 ? -1.460 7.001 12.768 1.00 73.25 85 SER A C 1
ATOM 719 O O . SER A 1 85 ? -2.188 6.682 13.696 1.00 73.25 85 SER A O 1
ATOM 721 N N . GLN A 1 86 ? -0.929 8.224 12.658 1.00 74.88 86 GLN A N 1
ATOM 722 C CA . GLN A 1 86 ? -1.134 9.272 13.669 1.00 74.88 86 GLN A CA 1
ATOM 723 C C . GLN A 1 86 ? -2.443 10.051 13.484 1.00 74.88 86 GLN A C 1
ATOM 725 O O . GLN A 1 86 ? -2.968 10.626 14.433 1.00 74.88 86 GLN A O 1
ATOM 730 N N . ARG A 1 87 ? -2.948 10.153 12.249 1.00 75.81 87 ARG A N 1
ATOM 731 C CA . ARG A 1 87 ? -4.208 10.837 11.932 1.00 75.81 87 ARG A CA 1
ATOM 732 C C . ARG A 1 87 ? -4.984 10.060 10.885 1.00 75.81 87 ARG A C 1
ATOM 734 O O . ARG A 1 87 ? -4.514 9.926 9.752 1.00 75.81 87 ARG A O 1
ATOM 741 N N . ASP A 1 88 ? -6.199 9.663 11.237 1.00 69.00 88 ASP A N 1
ATOM 742 C CA . ASP A 1 88 ? -7.091 8.933 10.343 1.00 69.00 88 ASP A CA 1
ATOM 743 C C . ASP A 1 88 ? -8.490 9.566 10.267 1.00 69.00 88 ASP A C 1
ATOM 745 O O . ASP A 1 88 ? -8.983 10.189 11.206 1.00 69.00 88 ASP A O 1
ATOM 749 N N . THR A 1 89 ? -9.128 9.434 9.110 1.00 78.31 89 THR A N 1
ATOM 750 C CA . THR A 1 89 ? -10.526 9.763 8.850 1.00 78.31 8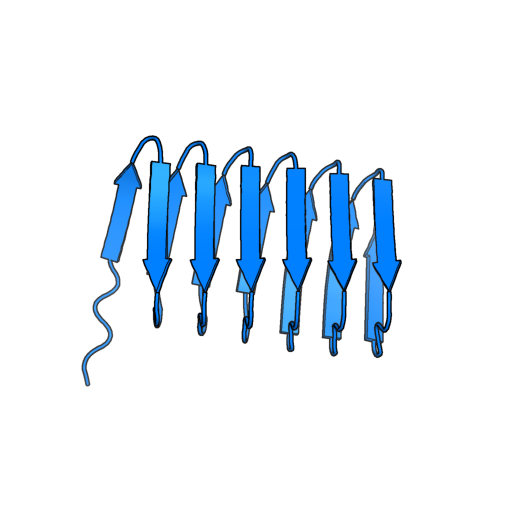9 THR A CA 1
ATOM 751 C C . THR A 1 89 ? -11.162 8.632 8.041 1.00 78.31 89 THR A C 1
ATOM 753 O O . THR A 1 89 ? -10.766 8.373 6.900 1.00 78.31 89 THR A O 1
ATOM 756 N N . ARG A 1 90 ? -12.184 7.971 8.603 1.00 70.00 90 ARG A N 1
ATOM 757 C CA . ARG A 1 90 ? -12.779 6.749 8.030 1.00 70.00 90 ARG A CA 1
ATOM 758 C C . ARG A 1 90 ? -14.299 6.847 7.905 1.00 70.00 90 ARG A C 1
ATOM 760 O O . ARG A 1 90 ? -14.963 7.424 8.760 1.00 70.00 90 ARG A O 1
ATOM 767 N N . GLN A 1 91 ? -14.847 6.221 6.864 1.00 76.25 91 GLN A N 1
ATOM 768 C CA . GLN A 1 91 ? -16.286 6.000 6.680 1.00 76.25 91 GLN A CA 1
ATOM 769 C C . GLN A 1 91 ? -16.559 4.556 6.232 1.00 76.25 91 GLN A C 1
ATOM 771 O O . GLN A 1 91 ? -15.878 4.052 5.335 1.00 76.25 91 GLN A O 1
ATOM 776 N N . ASN A 1 92 ? -17.568 3.905 6.826 1.00 77.88 92 ASN A N 1
ATOM 777 C CA . ASN A 1 92 ? -18.043 2.553 6.481 1.00 77.88 92 ASN A CA 1
ATOM 778 C C . ASN A 1 92 ? -16.939 1.473 6.508 1.00 77.88 92 ASN A C 1
ATOM 780 O O . ASN A 1 92 ? -16.601 0.885 5.477 1.00 77.88 92 ASN A O 1
ATOM 784 N N . CYS A 1 93 ? -16.336 1.233 7.679 1.00 72.69 93 CYS A N 1
ATOM 785 C CA . CYS A 1 93 ? -15.321 0.190 7.877 1.00 72.69 93 CYS A CA 1
ATOM 786 C C . CYS A 1 93 ? -15.859 -0.956 8.748 1.00 72.69 93 CYS A C 1
ATOM 788 O O . CYS A 1 93 ? -16.417 -0.690 9.804 1.00 72.69 93 CYS A O 1
ATOM 790 N N . VAL A 1 94 ? -15.684 -2.214 8.321 1.00 75.62 94 VAL A N 1
ATOM 791 C CA . VAL A 1 94 ? -16.323 -3.381 8.977 1.00 75.62 94 VAL A CA 1
ATOM 792 C C . VAL A 1 94 ? -15.412 -4.096 9.991 1.00 75.62 94 VAL A C 1
ATOM 794 O O . VAL A 1 94 ? -15.906 -4.601 10.992 1.00 75.62 94 VAL A O 1
ATOM 797 N N . GLN A 1 95 ? -14.091 -4.153 9.775 1.00 74.38 95 GLN A N 1
ATOM 798 C CA . GLN A 1 95 ? -13.122 -4.737 10.724 1.00 74.38 95 GLN A CA 1
ATOM 799 C C . GLN A 1 95 ? -11.783 -3.994 10.694 1.00 74.38 95 GLN A C 1
ATOM 801 O O . GLN A 1 95 ? -11.213 -3.796 9.615 1.00 74.38 95 GLN A O 1
ATOM 806 N N . GLN A 1 96 ? -11.256 -3.644 11.872 1.00 67.69 96 GLN A N 1
ATOM 807 C CA . GLN A 1 96 ? -10.046 -2.836 12.008 1.00 67.69 96 GLN A CA 1
ATOM 808 C C . GLN A 1 96 ? -9.188 -3.225 13.217 1.00 67.69 96 GLN A C 1
ATOM 810 O O . GLN A 1 96 ? -9.710 -3.499 14.292 1.00 67.69 96 GLN A O 1
ATOM 815 N N . ILE A 1 97 ? -7.869 -3.171 13.022 1.00 77.44 97 ILE A N 1
ATOM 816 C CA . ILE A 1 97 ? -6.847 -3.205 14.070 1.00 77.44 97 ILE A CA 1
ATOM 817 C C . ILE A 1 97 ? -5.966 -1.962 13.883 1.00 77.44 97 ILE A C 1
ATOM 819 O O . ILE A 1 97 ? -5.441 -1.744 12.788 1.00 77.44 97 ILE A O 1
ATOM 823 N N . GLU A 1 98 ? -5.843 -1.141 14.923 1.00 73.81 98 GLU A N 1
ATOM 824 C CA . GLU A 1 98 ? -5.089 0.117 14.910 1.00 73.81 98 GLU A CA 1
ATOM 825 C C . GLU A 1 98 ? -3.996 0.087 15.968 1.00 73.81 98 GLU A C 1
ATOM 827 O O . GLU A 1 98 ? -4.220 -0.358 17.094 1.00 73.81 98 GLU A O 1
ATOM 832 N N . TYR A 1 99 ? -2.819 0.555 15.573 1.00 73.88 99 TYR A N 1
ATOM 833 C CA . TYR A 1 99 ? -1.657 0.674 16.431 1.00 73.88 99 TYR A CA 1
ATOM 834 C C . TYR A 1 99 ? -1.215 2.146 16.479 1.00 73.88 99 TYR A C 1
ATOM 836 O O . TYR A 1 99 ? -1.146 2.775 15.413 1.00 73.88 99 TYR A O 1
ATOM 844 N N . PRO A 1 100 ? -0.944 2.688 17.682 1.00 62.88 100 PRO A N 1
ATOM 845 C CA . PRO A 1 100 ? -0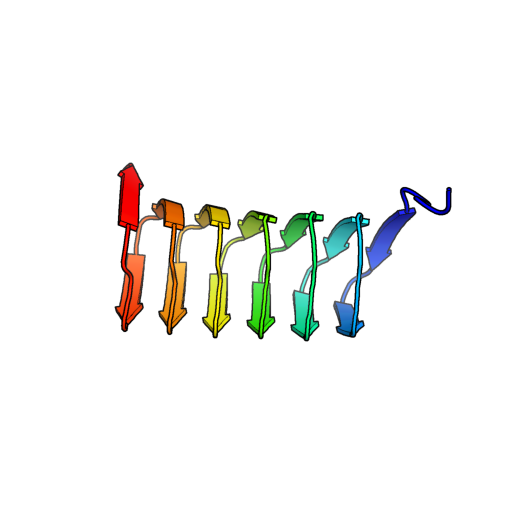.402 4.034 17.856 1.00 62.88 100 PRO A CA 1
ATOM 846 C C . PRO A 1 100 ? 1.038 4.168 17.337 1.00 62.88 100 PRO A C 1
ATOM 848 O O . PRO A 1 100 ? 1.776 3.154 17.332 1.00 62.88 100 PRO A O 1
#

Mean predicted aligned error: 7.82 Å

Radius of gyration: 12.75 Å; Cα contacts (8 Å, |Δi|>4): 277; chains: 1; bounding box: 29×30×34 Å

Solvent-accessible surface area (backbone atoms only — not comparable to full-atom values): 4948 Å² total; per-residue (Å²): 140,90,79,69,78,47,78,50,80,42,69,65,46,75,52,66,72,47,69,44,45,39,44,41,28,54,32,42,38,39,40,42,38,39,44,41,43,42,42,24,53,32,39,38,42,36,44,40,41,41,41,41,42,41,30,50,33,41,40,41,37,39,37,50,36,39,40,40,40,25,55,33,42,36,42,36,43,34,45,34,41,38,39,37,46,82,38,78,48,80,42,67,68,74,42,81,46,81,42,131

Organism: NCBI:txid428564

pLDDT: mean 70.74, std 7.9, range [34.84, 79.5]

Foldseek 3Di:
DDQPADEDEDQEDEDEQEEHYEYEYQEYEYEDYEAYEYEYQEYEYEAYEHYEYEYAEYEYEDYEEYEYEYQEYEYEAYEEYEYEYVYYHYYNYHYYDYDD

Secondary structure (DSSP, 8-state):
-----EEEEEEEEEEEEEEEEEEEEEEEEEEEEEEEEEE-SEEEEEEEEEEEEE-SEEEEEEEEEEEEE-SEEEEEEEEEEEEE-SEEEEEEEEEEEEE-

Nearest PDB structures (foldseek):
  8jli-assembly1_B  TM=2.712E-01  e=6.417E+00  Homo sapiens
  5jmc-assembly4_H  TM=2.612E-01  e=7.806E+00  Rattus norvegicus
  4jra-assembly1_D  TM=2.595E-01  e=6.850E+00  Homo sapiens

Sequ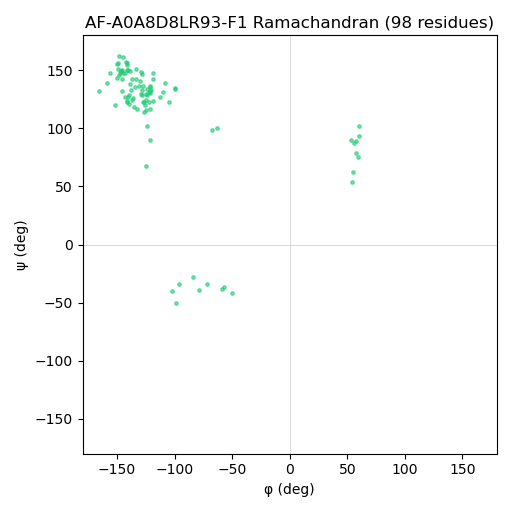ence (100 aa):
KNSVKQVKYSPRDTRQNCVKQVEYSQRHTRKNSVKQVKYSPRDTRQNCVKQVEYSQRHTRKNSVKQVKYSPRDTRQNCVKQVEYSQRDTRQNCVQQIEYP